Protein AF-A0A7Y9GEA0-F1 (afdb_monomer_lite)

Organism: NCBI:txid46158

Sequence (91 aa):
MTWSKYEIFSILSGFVLIGAALMPGMSVKDRMRIGAGGVLFAGYGFFVAAQTSGTWEFPWMIFVIPFIGLGYAGVKAYEWWTKETREESRR

Radius of gyration: 16.68 Å; chains: 1; bounding box: 40×22×49 Å

pLDDT: mean 86.22, std 7.41, range [55.53, 94.0]

Structure (mmCIF, N/CA/C/O backbone):
data_AF-A0A7Y9GEA0-F1
#
_entry.id   AF-A0A7Y9GEA0-F1
#
loop_
_atom_site.group_PDB
_atom_site.id
_atom_site.type_symbol
_atom_site.label_atom_id
_atom_site.label_alt_id
_atom_site.label_comp_id
_atom_site.label_asym_id
_atom_site.label_entity_id
_atom_site.label_seq_id
_atom_site.pdbx_PDB_ins_code
_atom_site.Cartn_x
_atom_site.Cartn_y
_atom_site.Cartn_z
_atom_site.occupancy
_atom_site.B_iso_or_equiv
_atom_site.auth_seq_id
_atom_site.auth_comp_id
_atom_site.auth_asym_id
_atom_site.auth_atom_id
_atom_site.pdbx_PDB_model_num
ATOM 1 N N . MET A 1 1 ? 13.481 6.499 -22.914 1.00 55.53 1 MET A N 1
ATOM 2 C CA . MET A 1 1 ? 12.947 5.802 -21.728 1.00 55.53 1 MET A CA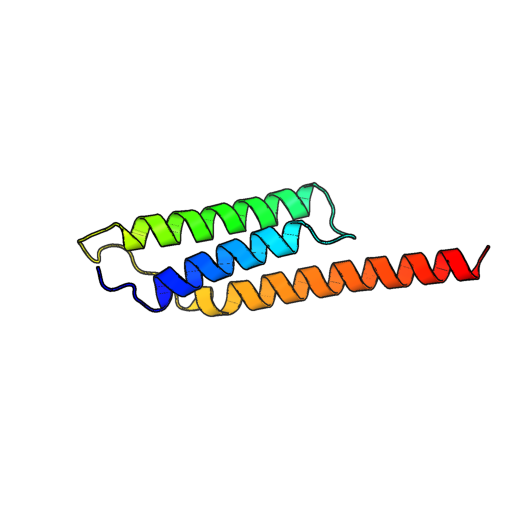 1
ATOM 3 C C . MET A 1 1 ? 11.435 5.922 -21.799 1.00 55.53 1 MET A C 1
ATOM 5 O O . MET A 1 1 ? 10.893 6.962 -21.451 1.00 55.53 1 MET A O 1
ATOM 9 N N . THR A 1 2 ? 10.768 4.938 -22.396 1.00 72.69 2 THR A N 1
ATOM 10 C CA . THR A 1 2 ? 9.314 4.983 -22.598 1.00 72.69 2 THR A CA 1
ATOM 11 C C . THR A 1 2 ? 8.692 4.192 -21.463 1.00 72.69 2 THR A C 1
ATOM 13 O O . THR A 1 2 ? 8.812 2.973 -21.439 1.00 72.69 2 THR A O 1
ATOM 16 N N . TRP A 1 3 ? 8.119 4.883 -20.481 1.00 75.69 3 TRP A N 1
ATOM 17 C CA . TRP A 1 3 ? 7.470 4.225 -19.350 1.00 75.69 3 TRP A CA 1
ATOM 18 C C . TRP A 1 3 ? 6.181 3.586 -19.856 1.00 75.69 3 TRP A C 1
ATOM 20 O O . TRP A 1 3 ? 5.362 4.266 -20.483 1.00 75.69 3 TRP A O 1
ATOM 30 N N . SER A 1 4 ? 6.002 2.288 -19.632 1.00 85.25 4 SER A N 1
ATOM 31 C CA . SER A 1 4 ? 4.745 1.638 -19.965 1.00 85.25 4 SER A CA 1
ATOM 32 C C . SER A 1 4 ? 3.693 1.990 -18.910 1.00 85.25 4 SER A C 1
ATOM 34 O O . SER A 1 4 ? 3.962 2.531 -17.831 1.00 85.25 4 SER A O 1
ATOM 36 N N . LYS A 1 5 ? 2.436 1.677 -19.229 1.00 85.12 5 LYS A N 1
ATOM 37 C CA . LYS A 1 5 ? 1.316 1.888 -18.307 1.00 85.12 5 LYS A CA 1
ATOM 38 C C . LYS A 1 5 ? 1.509 1.091 -17.013 1.00 85.12 5 LYS A C 1
ATOM 40 O O . LYS A 1 5 ? 1.030 1.518 -15.970 1.00 85.12 5 LYS A O 1
ATOM 45 N N . TYR A 1 6 ? 2.220 -0.030 -17.067 1.00 87.62 6 TYR A N 1
ATOM 46 C CA . TYR A 1 6 ? 2.417 -0.906 -15.924 1.00 87.62 6 TYR A CA 1
ATOM 47 C C . TYR A 1 6 ? 3.367 -0.320 -14.874 1.00 87.62 6 TYR A C 1
ATOM 49 O O . TYR A 1 6 ? 3.016 -0.328 -13.695 1.00 87.62 6 TYR A O 1
ATOM 57 N N . GLU A 1 7 ? 4.509 0.258 -15.269 1.00 87.94 7 GLU A N 1
ATOM 58 C CA . GLU A 1 7 ? 5.436 0.897 -14.319 1.00 87.94 7 GLU A CA 1
ATOM 59 C C . GLU A 1 7 ? 4.752 2.080 -13.632 1.00 87.94 7 GLU A C 1
ATOM 61 O O . GLU A 1 7 ? 4.813 2.223 -12.410 1.00 87.94 7 GLU A O 1
ATOM 66 N N . ILE A 1 8 ? 4.037 2.896 -14.416 1.00 88.12 8 ILE A N 1
ATOM 67 C CA . ILE A 1 8 ? 3.295 4.054 -13.907 1.00 88.12 8 ILE A CA 1
ATOM 68 C C . ILE A 1 8 ? 2.258 3.599 -12.876 1.00 88.12 8 ILE A C 1
ATOM 70 O O . ILE A 1 8 ? 2.198 4.149 -11.776 1.00 88.12 8 ILE A O 1
ATOM 74 N N . PHE A 1 9 ? 1.466 2.571 -13.189 1.00 89.75 9 PHE A N 1
ATOM 75 C CA . PHE A 1 9 ? 0.469 2.055 -12.254 1.00 89.75 9 PHE A CA 1
ATOM 76 C C . PHE A 1 9 ? 1.086 1.375 -11.033 1.00 89.75 9 PHE A C 1
ATOM 78 O O . PHE A 1 9 ? 0.516 1.488 -9.950 1.00 89.75 9 PHE A O 1
ATOM 85 N N . SER A 1 10 ? 2.251 0.736 -11.152 1.00 91.31 10 SER A N 1
ATOM 86 C CA . SER A 1 10 ? 2.992 0.220 -9.995 1.00 91.31 10 SER A CA 1
ATOM 87 C C . SER A 1 10 ? 3.351 1.335 -9.024 1.00 91.31 10 SER A C 1
ATOM 89 O O . SER A 1 10 ? 3.097 1.232 -7.824 1.00 91.31 10 SER A O 1
ATOM 91 N N . ILE A 1 11 ? 3.886 2.436 -9.551 1.00 91.50 11 ILE A N 1
ATOM 92 C CA . ILE A 1 11 ? 4.299 3.590 -8.753 1.00 91.50 11 ILE A CA 1
ATOM 93 C C . ILE A 1 11 ? 3.090 4.259 -8.100 1.00 91.50 11 ILE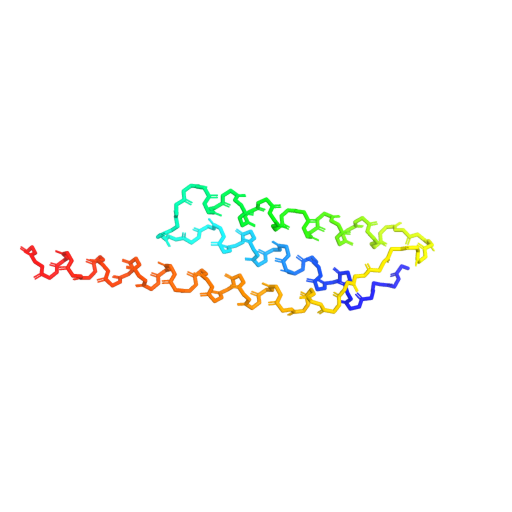 A C 1
ATOM 95 O O . ILE A 1 11 ? 3.104 4.514 -6.895 1.00 91.50 11 ILE A O 1
ATOM 99 N N . LEU A 1 12 ? 2.014 4.474 -8.860 1.00 92.06 12 LEU A N 1
ATOM 100 C CA . LEU A 1 12 ? 0.768 5.030 -8.330 1.00 92.06 12 LEU A CA 1
ATOM 101 C C . LEU A 1 12 ? 0.156 4.135 -7.248 1.00 92.06 12 LEU A C 1
ATOM 103 O O . LEU A 1 12 ? -0.251 4.637 -6.203 1.00 92.06 12 LEU A O 1
ATOM 107 N N . SER A 1 13 ? 0.143 2.818 -7.454 1.00 90.31 13 SER A N 1
ATOM 108 C CA . SER A 1 13 ? -0.316 1.854 -6.445 1.00 90.31 13 SER A CA 1
ATOM 109 C C . SER A 1 13 ? 0.529 1.930 -5.182 1.00 90.31 13 SER A C 1
ATOM 111 O O . SER A 1 13 ? -0.011 1.915 -4.076 1.00 90.31 13 SER A O 1
ATOM 113 N N . GLY A 1 14 ? 1.844 2.084 -5.344 1.00 91.12 14 GLY A N 1
ATOM 114 C CA . GLY A 1 14 ? 2.766 2.296 -4.242 1.00 91.12 14 GLY A CA 1
ATOM 115 C C . GLY A 1 14 ? 2.410 3.524 -3.407 1.00 91.12 14 GLY A C 1
ATOM 116 O O . GLY A 1 14 ? 2.242 3.422 -2.190 1.00 91.12 14 GLY A O 1
ATOM 117 N N . PHE A 1 15 ? 2.202 4.671 -4.059 1.00 93.88 15 PHE A N 1
ATOM 118 C CA . PHE A 1 15 ? 1.808 5.907 -3.379 1.00 93.88 15 PHE A CA 1
ATOM 119 C C . PHE A 1 15 ? 0.429 5.827 -2.728 1.00 93.88 15 PHE A C 1
ATOM 121 O O . PHE A 1 15 ? 0.259 6.303 -1.607 1.00 93.88 15 PHE A O 1
ATOM 128 N N . VAL A 1 16 ? -0.541 5.194 -3.386 1.00 93.44 16 VAL A N 1
ATOM 129 C CA . VAL A 1 16 ? -1.880 4.989 -2.827 1.00 93.44 16 VAL A CA 1
ATOM 130 C C . VAL A 1 16 ? -1.822 4.145 -1.558 1.00 93.44 16 VAL A C 1
ATOM 132 O O . VAL A 1 16 ? -2.444 4.507 -0.563 1.00 93.44 16 VAL A O 1
ATOM 135 N N . LEU A 1 17 ? -1.053 3.052 -1.553 1.00 93.50 17 LEU A N 1
ATOM 136 C CA . LEU A 1 17 ? -0.884 2.220 -0.362 1.00 93.50 17 LEU A CA 1
ATOM 137 C C . LEU A 1 17 ? -0.160 2.977 0.760 1.00 93.50 17 LEU A C 1
ATOM 139 O O . LEU A 1 17 ? -0.590 2.927 1.909 1.00 93.50 17 LEU A O 1
ATOM 143 N N . ILE A 1 18 ? 0.884 3.745 0.443 1.00 93.81 18 ILE A N 1
ATOM 144 C CA . ILE A 1 18 ? 1.552 4.599 1.437 1.00 93.81 18 ILE A CA 1
ATOM 145 C C . ILE A 1 18 ? 0.556 5.599 2.045 1.00 93.81 18 ILE A C 1
ATOM 147 O O . ILE A 1 18 ? 0.492 5.720 3.266 1.00 93.81 18 ILE A O 1
ATOM 151 N N . GLY A 1 19 ? -0.267 6.257 1.225 1.00 90.94 19 GLY A N 1
ATOM 152 C CA . GLY A 1 19 ? -1.318 7.163 1.699 1.00 90.94 19 GLY A CA 1
ATOM 153 C C . GLY A 1 19 ? -2.379 6.453 2.546 1.00 90.94 19 GLY A C 1
ATOM 154 O O . GLY A 1 19 ? -2.740 6.934 3.618 1.00 90.94 19 GLY A O 1
ATOM 155 N N . ALA A 1 20 ? -2.822 5.268 2.122 1.00 90.75 20 ALA A N 1
ATOM 156 C CA . ALA A 1 20 ? -3.760 4.426 2.861 1.00 90.75 20 ALA A CA 1
ATOM 157 C C . ALA A 1 20 ? -3.243 4.071 4.265 1.00 90.75 20 ALA A C 1
ATOM 159 O O . ALA A 1 20 ? -4.008 4.096 5.228 1.00 90.75 20 ALA A O 1
ATOM 160 N N . ALA A 1 21 ? -1.941 3.806 4.410 1.00 91.38 21 ALA A N 1
ATOM 161 C CA . ALA A 1 21 ? -1.316 3.503 5.697 1.00 91.38 21 ALA A CA 1
ATOM 162 C C . ALA A 1 21 ? -1.314 4.686 6.687 1.00 91.38 21 ALA A C 1
ATOM 164 O O . ALA A 1 21 ? -1.104 4.486 7.886 1.00 91.38 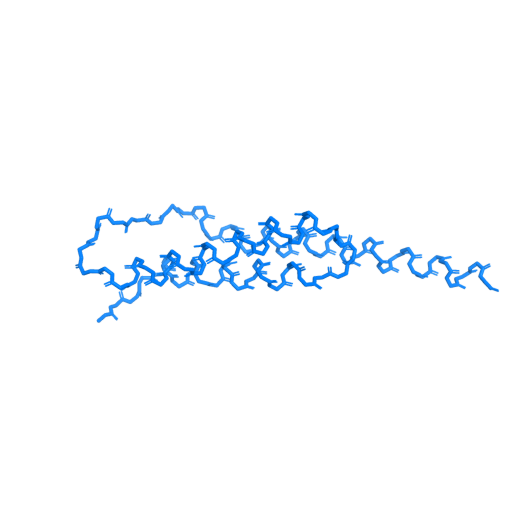21 ALA A O 1
ATOM 165 N N . LEU A 1 22 ? -1.553 5.916 6.222 1.00 89.44 22 LEU A N 1
ATOM 166 C CA . LEU A 1 22 ? -1.634 7.100 7.082 1.00 89.44 22 LEU A CA 1
ATOM 167 C C . LEU A 1 22 ? -3.037 7.317 7.669 1.00 89.44 22 LEU A C 1
ATOM 169 O O . LEU A 1 22 ? -3.200 8.149 8.562 1.00 89.44 22 LEU A O 1
ATOM 173 N N . MET A 1 23 ? -4.043 6.560 7.223 1.00 88.50 23 MET A N 1
ATOM 174 C CA . MET A 1 23 ? -5.433 6.783 7.618 1.00 88.50 23 MET A CA 1
ATOM 175 C C . MET A 1 23 ? -5.701 6.383 9.084 1.00 88.50 23 MET A C 1
ATOM 177 O O . MET A 1 23 ? -5.180 5.371 9.577 1.00 88.50 23 MET A O 1
ATOM 181 N N . PRO A 1 24 ? -6.505 7.173 9.825 1.00 82.69 24 PRO A N 1
ATOM 182 C CA . PRO A 1 24 ? -6.936 6.839 11.177 1.00 82.69 24 PRO A CA 1
ATOM 183 C C . PRO A 1 24 ? -7.771 5.551 11.201 1.00 82.69 24 PRO A C 1
ATOM 185 O O . PRO A 1 24 ? -8.306 5.103 10.190 1.00 82.69 24 PRO A O 1
ATOM 188 N N . GLY A 1 25 ? -7.828 4.909 12.369 1.00 82.69 25 GLY A N 1
ATOM 189 C CA . GLY A 1 25 ? -8.537 3.636 12.554 1.00 82.69 25 GLY A CA 1
ATOM 190 C C . GLY A 1 25 ? -7.735 2.373 12.214 1.00 82.69 25 GLY A C 1
ATOM 191 O O . GLY A 1 25 ? -8.168 1.274 12.558 1.00 82.69 25 GLY A O 1
ATOM 192 N N . MET A 1 26 ? -6.555 2.492 11.593 1.00 87.56 26 MET A N 1
ATOM 193 C CA . MET A 1 26 ? -5.678 1.346 11.314 1.00 87.56 26 MET A CA 1
ATOM 194 C C . MET A 1 26 ? -4.725 1.005 12.463 1.00 87.56 26 MET A C 1
ATOM 196 O O . MET A 1 26 ? -4.087 1.893 13.035 1.00 87.56 26 MET A O 1
ATOM 200 N N . SER A 1 27 ? -4.547 -0.296 12.721 1.00 89.75 27 SER A N 1
ATOM 201 C CA . SER A 1 27 ? -3.543 -0.805 13.662 1.00 89.75 27 SER A CA 1
ATOM 202 C C . SER A 1 27 ? -2.115 -0.591 13.139 1.00 89.75 27 SER A C 1
ATOM 204 O O . SER A 1 27 ? -1.887 -0.576 11.930 1.00 89.75 27 SER A O 1
ATOM 206 N N . VAL A 1 28 ? -1.122 -0.489 14.032 1.00 91.75 28 VAL A N 1
ATOM 207 C CA . VAL A 1 28 ? 0.297 -0.321 13.644 1.00 91.75 28 VAL A CA 1
ATOM 208 C C . VAL A 1 28 ? 0.761 -1.437 12.702 1.00 91.75 28 VAL A C 1
ATOM 210 O O . VAL A 1 28 ? 1.466 -1.174 11.731 1.00 91.75 28 VAL A O 1
ATOM 213 N N . LYS A 1 29 ? 0.319 -2.681 12.937 1.00 91.44 29 LYS A N 1
ATOM 214 C CA . LYS A 1 29 ? 0.658 -3.826 12.078 1.00 91.44 29 LYS A CA 1
ATOM 215 C C . LYS A 1 29 ? 0.111 -3.658 10.660 1.00 91.44 29 LYS A C 1
ATOM 217 O O . LYS A 1 29 ? 0.830 -3.951 9.707 1.00 91.44 29 LYS A O 1
ATOM 222 N N . ASP A 1 30 ? -1.118 -3.167 10.516 1.00 89.19 30 ASP A N 1
ATOM 223 C CA . ASP A 1 30 ? -1.728 -2.946 9.200 1.00 89.19 30 ASP A CA 1
ATOM 224 C C . ASP A 1 30 ? -1.045 -1.797 8.466 1.00 89.19 30 ASP A C 1
ATOM 226 O O . ASP A 1 30 ? -0.702 -1.942 7.296 1.00 89.19 30 ASP A O 1
ATOM 230 N N . ARG A 1 31 ? -0.744 -0.701 9.174 1.00 91.94 31 ARG A N 1
ATOM 231 C CA . ARG A 1 31 ? 0.014 0.427 8.618 1.00 91.94 31 ARG A CA 1
ATOM 232 C C . ARG A 1 31 ? 1.379 -0.011 8.103 1.00 91.94 31 ARG A C 1
ATOM 234 O O . ARG A 1 31 ? 1.754 0.361 6.998 1.00 91.94 31 ARG A O 1
ATOM 241 N N . MET A 1 32 ? 2.102 -0.840 8.861 1.00 92.88 32 MET A N 1
ATOM 242 C CA . MET A 1 32 ? 3.396 -1.361 8.416 1.00 92.88 32 MET A CA 1
ATOM 243 C C . MET A 1 32 ? 3.264 -2.274 7.197 1.00 92.88 32 MET A C 1
ATOM 245 O O . MET A 1 32 ? 4.052 -2.144 6.272 1.00 92.88 32 MET A O 1
ATOM 249 N N . ARG A 1 33 ? 2.276 -3.178 7.160 1.00 91.25 33 ARG A N 1
ATOM 250 C CA . ARG A 1 33 ? 2.070 -4.085 6.014 1.00 91.25 33 ARG A CA 1
ATOM 251 C C . ARG A 1 33 ? 1.691 -3.325 4.746 1.00 91.25 33 ARG A C 1
ATOM 253 O O . ARG A 1 33 ? 2.280 -3.561 3.697 1.00 91.25 33 ARG A O 1
ATOM 260 N N . ILE A 1 34 ? 0.734 -2.407 4.856 1.00 92.12 34 ILE A N 1
ATOM 261 C CA . ILE A 1 34 ? 0.241 -1.602 3.736 1.00 92.12 34 ILE A CA 1
ATOM 262 C C . ILE A 1 34 ? 1.328 -0.629 3.274 1.00 92.12 34 ILE A C 1
ATOM 264 O O . ILE A 1 34 ? 1.618 -0.558 2.083 1.00 92.12 34 ILE A O 1
ATOM 268 N N . GLY A 1 35 ? 1.985 0.060 4.208 1.00 92.31 35 GLY A N 1
ATOM 269 C CA . GLY A 1 35 ? 3.076 0.984 3.909 1.00 92.31 35 GLY A CA 1
ATOM 270 C C . GLY A 1 35 ? 4.277 0.285 3.273 1.00 92.31 35 GLY A C 1
ATOM 271 O O . GLY A 1 35 ? 4.761 0.736 2.240 1.00 92.31 35 GLY A O 1
ATOM 272 N N . ALA A 1 36 ? 4.718 -0.853 3.823 1.00 93.12 36 ALA A N 1
ATOM 273 C CA . ALA A 1 36 ? 5.804 -1.643 3.241 1.00 93.12 36 ALA A CA 1
ATOM 274 C C . ALA A 1 36 ? 5.436 -2.176 1.851 1.00 93.12 36 ALA A C 1
ATOM 276 O O . ALA A 1 36 ? 6.244 -2.081 0.931 1.00 93.12 36 ALA A O 1
ATOM 277 N N . GLY A 1 37 ? 4.204 -2.664 1.668 1.00 91.19 37 GLY A N 1
ATOM 278 C CA . GLY A 1 37 ? 3.692 -3.040 0.351 1.00 91.19 37 GLY A CA 1
ATOM 279 C C . GLY A 1 37 ? 3.741 -1.873 -0.637 1.00 91.19 37 GLY A C 1
ATOM 280 O O . GLY A 1 37 ? 4.201 -2.039 -1.762 1.00 91.19 37 GLY A O 1
ATOM 281 N N . GLY A 1 38 ? 3.353 -0.674 -0.200 1.00 91.19 38 GLY A N 1
ATOM 282 C CA . GLY A 1 38 ? 3.416 0.530 -1.020 1.00 91.19 38 GLY A CA 1
ATOM 283 C C . GLY A 1 38 ? 4.838 0.919 -1.432 1.00 91.19 38 GLY A C 1
ATOM 284 O O . GLY A 1 38 ? 5.088 1.191 -2.606 1.00 91.19 38 GLY A O 1
ATOM 285 N N . VAL A 1 39 ? 5.795 0.864 -0.501 1.00 94.00 39 VAL A N 1
ATOM 286 C CA . VAL A 1 39 ? 7.219 1.104 -0.794 1.00 94.00 39 VAL A CA 1
ATOM 287 C C . VAL A 1 39 ? 7.759 0.077 -1.789 1.00 94.00 39 VAL A C 1
ATOM 289 O O . VAL A 1 39 ? 8.461 0.455 -2.725 1.00 94.00 39 VAL A O 1
ATOM 292 N N . LEU A 1 40 ? 7.403 -1.201 -1.635 1.00 93.12 40 LEU A N 1
ATOM 293 C CA . LEU A 1 40 ? 7.816 -2.258 -2.559 1.00 93.12 40 LEU A CA 1
ATOM 294 C C . LEU A 1 40 ? 7.239 -2.047 -3.965 1.00 93.12 40 LEU A C 1
ATOM 296 O O . LEU A 1 40 ? 7.981 -2.169 -4.934 1.00 93.12 40 LEU A O 1
ATOM 300 N N . PHE A 1 41 ? 5.963 -1.673 -4.098 1.00 91.06 41 PHE A N 1
ATOM 301 C CA . PHE A 1 41 ? 5.355 -1.390 -5.405 1.00 91.06 41 PHE A CA 1
ATOM 302 C C . PHE A 1 41 ? 5.944 -0.154 -6.085 1.00 91.06 41 PHE A C 1
ATOM 304 O O . PHE A 1 41 ? 6.240 -0.194 -7.282 1.00 91.06 41 PHE A O 1
ATOM 311 N N . ALA A 1 42 ? 6.160 0.930 -5.336 1.00 92.25 42 ALA A N 1
ATOM 312 C CA . ALA A 1 42 ? 6.815 2.116 -5.875 1.00 92.25 42 ALA A CA 1
ATOM 313 C C . ALA A 1 42 ? 8.253 1.801 -6.301 1.00 92.25 42 ALA A C 1
ATOM 315 O O . ALA A 1 42 ? 8.628 2.056 -7.444 1.00 92.25 42 ALA A O 1
ATOM 316 N N . GLY A 1 43 ? 9.032 1.180 -5.411 1.00 90.56 43 GLY A N 1
ATOM 317 C CA . GLY A 1 43 ? 10.422 0.808 -5.664 1.00 90.56 43 GLY A CA 1
ATOM 318 C C . GLY A 1 43 ? 10.577 -0.156 -6.838 1.00 90.56 43 GLY A C 1
ATOM 319 O O . GLY A 1 43 ? 11.427 0.068 -7.693 1.00 90.56 43 GLY A O 1
ATOM 320 N N . TYR A 1 44 ? 9.727 -1.183 -6.932 1.00 87.25 44 TYR A N 1
ATOM 321 C CA . TYR A 1 44 ? 9.741 -2.127 -8.050 1.00 87.25 44 TYR A CA 1
ATOM 322 C C . TYR A 1 44 ? 9.334 -1.455 -9.370 1.00 87.25 44 TYR A C 1
ATOM 324 O O . TYR A 1 44 ? 9.967 -1.689 -10.393 1.00 87.25 44 TYR A O 1
ATOM 332 N N . GLY A 1 45 ? 8.362 -0.536 -9.338 1.00 86.88 45 GLY A N 1
ATOM 333 C CA . GLY A 1 45 ? 8.005 0.319 -10.474 1.00 86.88 45 GLY A CA 1
ATOM 334 C C . GLY A 1 45 ? 9.193 1.107 -11.028 1.00 86.88 45 GLY A C 1
ATOM 335 O O . GLY A 1 45 ? 9.489 1.033 -12.219 1.00 86.88 45 GLY A O 1
ATOM 336 N N . PHE A 1 46 ? 9.920 1.805 -10.150 1.00 89.81 46 PHE A N 1
ATOM 337 C CA . PHE A 1 46 ? 11.141 2.524 -10.525 1.00 89.81 46 PHE A CA 1
ATOM 338 C C . PHE A 1 46 ? 12.257 1.586 -10.994 1.00 89.81 46 PHE A C 1
ATOM 340 O O . PHE A 1 46 ? 12.961 1.908 -11.950 1.00 89.81 46 PHE A O 1
ATOM 347 N N . PHE A 1 47 ? 12.416 0.430 -10.346 1.00 87.88 47 PHE A N 1
ATOM 348 C CA . PHE A 1 47 ? 13.420 -0.563 -10.715 1.00 87.88 47 PHE A CA 1
ATOM 349 C C . PHE A 1 47 ? 13.196 -1.090 -12.133 1.00 87.88 47 PHE A C 1
ATOM 351 O O . PHE A 1 47 ? 14.125 -1.056 -12.933 1.00 87.88 47 PHE A O 1
ATOM 358 N N . VAL A 1 48 ? 11.976 -1.526 -12.464 1.00 86.56 48 VAL A N 1
ATOM 359 C CA . VAL A 1 48 ? 11.651 -2.031 -13.806 1.00 86.56 48 VAL A CA 1
ATOM 360 C C . VAL A 1 48 ? 11.741 -0.914 -14.843 1.00 86.56 48 VAL A C 1
ATOM 362 O O . VAL A 1 48 ? 12.312 -1.131 -15.906 1.00 86.56 48 VAL A O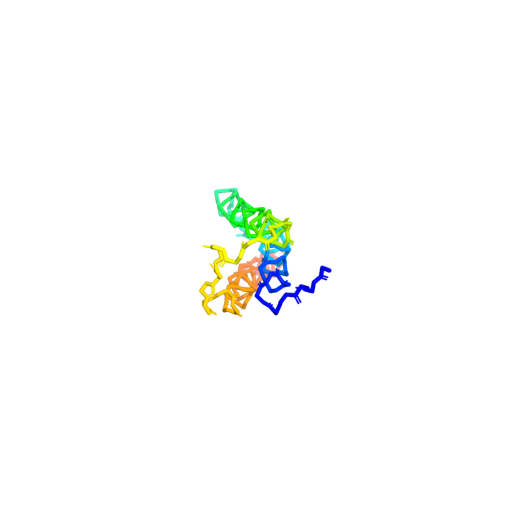 1
ATOM 365 N N . ALA A 1 49 ? 11.294 0.305 -14.517 1.00 85.00 49 ALA A N 1
ATOM 366 C CA . ALA A 1 49 ? 11.433 1.454 -15.413 1.00 85.00 49 ALA A CA 1
ATOM 367 C C . ALA A 1 49 ? 12.900 1.765 -15.766 1.00 85.00 49 ALA A C 1
ATOM 369 O O . ALA A 1 49 ? 13.174 2.247 -16.865 1.00 85.00 49 ALA A O 1
ATOM 370 N N . ALA A 1 50 ? 13.836 1.499 -14.848 1.00 84.69 50 ALA A N 1
ATOM 371 C CA . ALA A 1 50 ? 15.271 1.686 -15.052 1.00 84.69 50 ALA A CA 1
ATOM 372 C C . ALA A 1 50 ? 15.938 0.565 -15.872 1.00 84.69 50 ALA A C 1
ATOM 374 O O . ALA A 1 50 ? 17.075 0.742 -16.313 1.00 84.69 50 ALA A O 1
ATOM 375 N N . GLN A 1 51 ? 15.260 -0.566 -16.096 1.00 82.56 51 GLN A N 1
ATOM 376 C CA . GLN A 1 51 ? 15.792 -1.659 -16.907 1.00 82.56 51 GLN A CA 1
ATOM 377 C C . GLN A 1 51 ? 15.663 -1.353 -18.401 1.00 82.56 51 GLN A C 1
ATOM 379 O O . GLN A 1 51 ? 14.652 -0.845 -18.882 1.00 82.56 51 GLN A O 1
ATOM 384 N N . THR A 1 52 ? 16.709 -1.685 -19.155 1.00 71.25 52 THR A N 1
ATOM 385 C CA . THR A 1 52 ? 16.758 -1.515 -20.616 1.00 71.25 52 THR A CA 1
ATOM 386 C C . THR A 1 52 ? 16.389 -2.789 -21.376 1.00 71.25 52 THR A C 1
ATOM 388 O O . THR A 1 52 ? 16.072 -2.713 -22.562 1.00 71.25 52 THR A O 1
ATOM 391 N N . SER A 1 53 ? 16.386 -3.947 -20.707 1.00 63.62 53 SER A N 1
ATOM 392 C CA . SER A 1 53 ? 15.898 -5.220 -21.237 1.00 63.62 53 SER A CA 1
ATOM 393 C C . SER A 1 53 ? 14.585 -5.617 -20.554 1.00 63.62 53 SER A C 1
ATOM 395 O O . SER A 1 53 ? 14.470 -5.598 -19.329 1.00 63.62 53 SER A O 1
ATOM 397 N N . GLY A 1 54 ? 13.575 -5.966 -21.359 1.00 63.97 54 GLY A N 1
ATOM 398 C CA . GLY A 1 54 ? 12.199 -6.264 -20.930 1.00 63.97 54 GLY A CA 1
ATOM 399 C C . GLY A 1 54 ? 12.018 -7.602 -20.209 1.00 63.97 54 GLY A C 1
ATOM 400 O O . GLY A 1 54 ? 11.008 -8.265 -20.389 1.00 63.97 54 GLY A O 1
ATOM 401 N N . THR A 1 55 ? 13.001 -8.038 -19.425 1.00 68.69 55 THR A N 1
ATOM 402 C CA . THR A 1 55 ? 12.954 -9.318 -18.703 1.00 68.69 55 THR A CA 1
ATOM 403 C C . THR A 1 55 ? 11.970 -9.300 -17.529 1.00 68.69 55 THR A C 1
ATOM 405 O O . THR A 1 55 ? 11.635 -10.353 -16.993 1.00 68.69 55 THR A O 1
ATOM 408 N N . TRP A 1 56 ? 11.531 -8.112 -17.109 1.00 73.50 56 TRP A N 1
ATOM 409 C CA . TRP A 1 56 ? 10.642 -7.908 -15.974 1.00 73.50 56 TRP A CA 1
ATOM 410 C C . TRP A 1 56 ? 9.314 -7.343 -16.457 1.00 73.50 56 TRP A C 1
ATOM 412 O O . TRP A 1 56 ? 9.272 -6.264 -17.042 1.00 73.50 56 TRP A O 1
ATOM 422 N N . GLU A 1 57 ? 8.235 -8.062 -16.173 1.00 75.94 57 GLU A N 1
ATOM 423 C CA . GLU A 1 57 ? 6.878 -7.643 -16.501 1.00 75.94 57 GLU A CA 1
ATOM 424 C C . GLU A 1 57 ? 6.030 -7.536 -15.235 1.00 75.94 57 GLU A C 1
ATOM 426 O O . GLU A 1 57 ? 6.270 -8.206 -14.224 1.00 75.94 57 GLU A O 1
ATOM 431 N N . PHE A 1 58 ? 5.013 -6.683 -15.294 1.00 78.94 58 PHE A N 1
ATOM 432 C CA . PHE A 1 58 ? 4.032 -6.564 -14.227 1.00 78.94 58 PHE A CA 1
ATOM 433 C C . PHE A 1 58 ? 2.790 -7.392 -14.551 1.00 78.94 58 PHE A C 1
ATOM 435 O O . PHE A 1 58 ? 2.286 -7.340 -15.674 1.00 78.94 58 PHE A O 1
ATOM 442 N N . PRO A 1 59 ? 2.211 -8.084 -13.559 1.00 83.75 59 PRO A N 1
ATOM 443 C CA . PRO A 1 59 ? 0.910 -8.700 -13.737 1.00 83.75 59 PRO A CA 1
ATOM 444 C C . PRO A 1 59 ? -0.185 -7.631 -13.850 1.00 83.75 59 PRO A C 1
ATOM 446 O O . PRO A 1 59 ? -0.146 -6.600 -13.175 1.00 83.75 59 PRO A O 1
ATOM 449 N N . TRP A 1 60 ? -1.238 -7.925 -14.617 1.00 82.81 60 TRP A N 1
ATOM 450 C CA . TRP A 1 60 ? -2.417 -7.056 -14.759 1.00 82.81 60 TRP A CA 1
ATOM 451 C C . TRP A 1 60 ? -3.093 -6.715 -13.416 1.00 82.81 60 TRP A C 1
ATOM 453 O O . TRP A 1 60 ? -3.756 -5.689 -13.288 1.00 82.81 60 TRP A O 1
ATOM 463 N N . MET A 1 61 ? -2.891 -7.539 -12.385 1.00 81.12 61 MET A N 1
ATOM 464 C CA . MET A 1 61 ? -3.404 -7.307 -11.031 1.00 81.12 61 MET A CA 1
ATOM 465 C C . MET A 1 61 ? -2.963 -5.960 -10.444 1.00 81.12 61 MET A C 1
ATOM 467 O O . MET A 1 61 ? -3.656 -5.426 -9.582 1.00 81.12 61 MET A O 1
ATOM 471 N N . ILE A 1 62 ? -1.866 -5.370 -10.935 1.00 83.88 62 ILE A N 1
ATOM 472 C CA . ILE A 1 62 ? -1.370 -4.076 -10.461 1.00 83.88 62 ILE A CA 1
ATOM 473 C C . ILE A 1 62 ? -2.368 -2.932 -10.646 1.00 83.88 62 ILE A C 1
ATOM 475 O O . ILE A 1 62 ? -2.383 -1.997 -9.852 1.00 83.88 62 ILE A O 1
ATOM 479 N N . PHE A 1 63 ? -3.264 -3.036 -11.630 1.00 83.81 63 PHE A N 1
ATOM 480 C CA . PHE A 1 63 ? -4.332 -2.060 -11.832 1.00 83.81 63 PHE A CA 1
ATOM 481 C C . PHE A 1 63 ? -5.398 -2.113 -10.728 1.00 83.81 63 PHE A C 1
ATOM 483 O O . PHE A 1 63 ? -6.103 -1.133 -10.531 1.00 83.81 63 PHE A O 1
ATOM 490 N N . VAL A 1 64 ? -5.521 -3.226 -9.995 1.00 87.94 64 VAL A N 1
ATOM 491 C CA . VAL A 1 64 ? -6.568 -3.448 -8.978 1.00 87.94 64 VAL A CA 1
ATOM 492 C C . VAL A 1 64 ? -6.103 -3.048 -7.572 1.00 87.94 64 VAL A C 1
ATOM 494 O O . VAL A 1 64 ? -6.894 -2.582 -6.751 1.00 87.94 64 VAL A O 1
ATOM 497 N N . ILE A 1 65 ? -4.802 -3.163 -7.303 1.00 87.06 65 ILE A N 1
ATOM 498 C CA . ILE A 1 65 ? -4.168 -2.846 -6.014 1.00 87.06 65 ILE A CA 1
ATOM 499 C C . ILE A 1 65 ? -4.517 -1.455 -5.452 1.00 87.06 65 ILE A C 1
ATOM 501 O O . ILE A 1 65 ? -4.836 -1.390 -4.260 1.00 87.06 65 ILE A O 1
ATOM 505 N N . PRO A 1 66 ? -4.518 -0.352 -6.231 1.00 82.69 66 PRO A N 1
ATOM 506 C CA . PRO A 1 66 ? -4.814 0.961 -5.667 1.00 82.69 66 PRO A CA 1
ATOM 507 C C . PRO A 1 66 ? -6.269 1.047 -5.194 1.00 82.69 66 PRO A C 1
ATOM 509 O O . PRO A 1 66 ? -6.543 1.624 -4.146 1.00 82.69 66 PRO A O 1
ATOM 512 N N . PHE A 1 67 ? -7.200 0.406 -5.904 1.00 89.25 67 PHE A N 1
ATOM 513 C CA . PHE A 1 67 ? -8.610 0.374 -5.514 1.00 89.25 67 PHE A CA 1
ATOM 514 C C . PHE A 1 67 ? -8.832 -0.434 -4.235 1.00 89.25 67 PHE A C 1
ATOM 516 O O . PHE A 1 67 ? -9.584 -0.001 -3.364 1.00 89.25 67 PHE A O 1
ATOM 523 N N . ILE A 1 68 ? -8.141 -1.567 -4.079 1.00 89.44 68 ILE A N 1
ATOM 524 C CA . ILE A 1 68 ? -8.192 -2.362 -2.843 1.00 89.44 68 ILE A CA 1
ATOM 525 C C . ILE A 1 68 ? -7.624 -1.556 -1.668 1.00 89.44 68 ILE A C 1
ATOM 527 O O . ILE A 1 68 ? -8.239 -1.508 -0.602 1.00 89.44 68 ILE A O 1
ATOM 531 N N . GLY A 1 69 ? -6.481 -0.891 -1.867 1.00 85.50 69 GLY A N 1
ATOM 532 C CA . GLY A 1 69 ? -5.852 -0.046 -0.852 1.00 85.50 69 GLY A CA 1
ATOM 533 C C . GLY A 1 69 ? -6.759 1.094 -0.387 1.00 85.50 69 GLY A C 1
ATOM 534 O O . GLY A 1 69 ? -6.966 1.264 0.816 1.00 85.50 69 GLY A O 1
ATOM 535 N N . LEU A 1 70 ? -7.352 1.830 -1.334 1.00 88.69 70 LEU A N 1
ATOM 536 C CA . LEU A 1 70 ? -8.307 2.902 -1.040 1.00 88.69 70 LEU A CA 1
ATOM 537 C C . LEU A 1 70 ? -9.574 2.381 -0.366 1.00 88.69 70 LEU A C 1
ATOM 539 O O . LEU A 1 70 ? -10.026 2.978 0.606 1.00 88.69 70 LEU A O 1
ATOM 543 N N . GLY A 1 71 ? -10.133 1.267 -0.843 1.00 90.25 71 GLY A N 1
ATOM 544 C CA . GLY A 1 71 ? -11.331 0.667 -0.260 1.00 90.25 71 GLY A CA 1
ATOM 545 C C . GLY A 1 71 ? -11.114 0.262 1.198 1.00 90.25 71 GLY A C 1
ATOM 546 O O . GLY A 1 71 ? -11.899 0.634 2.068 1.00 90.25 71 GLY A O 1
ATOM 547 N N . TYR A 1 72 ? -10.010 -0.431 1.489 1.00 88.25 72 TYR A N 1
ATOM 548 C CA . TYR A 1 72 ? -9.664 -0.819 2.857 1.00 88.25 72 TYR A CA 1
ATOM 549 C C . TYR A 1 72 ? -9.449 0.400 3.765 1.00 88.25 72 TYR A C 1
ATOM 551 O O . TYR A 1 72 ? -9.975 0.446 4.880 1.00 88.25 72 TYR A O 1
ATOM 559 N N . ALA A 1 73 ? -8.719 1.411 3.285 1.00 89.12 73 ALA A N 1
ATOM 560 C CA . ALA A 1 73 ? -8.511 2.648 4.029 1.00 89.12 73 ALA A CA 1
ATOM 561 C C . ALA A 1 73 ? -9.807 3.417 4.288 1.00 89.12 73 ALA A C 1
ATOM 563 O O . ALA A 1 73 ? -10.025 3.864 5.412 1.00 89.12 73 ALA A O 1
ATOM 564 N N . GLY A 1 74 ? -10.686 3.511 3.291 1.00 90.88 74 GLY A N 1
ATOM 565 C CA . GLY A 1 74 ? -11.989 4.154 3.415 1.00 90.88 74 GLY A CA 1
ATOM 566 C C . GLY A 1 74 ? -12.873 3.477 4.459 1.00 90.88 74 GLY A C 1
ATOM 567 O O . GLY A 1 74 ? -13.453 4.161 5.298 1.00 90.88 74 GLY A O 1
ATOM 568 N N . VAL A 1 75 ? -12.912 2.139 4.483 1.00 90.88 75 VAL A N 1
ATOM 569 C CA . VAL A 1 75 ? -13.648 1.383 5.512 1.00 90.88 75 VAL A CA 1
ATOM 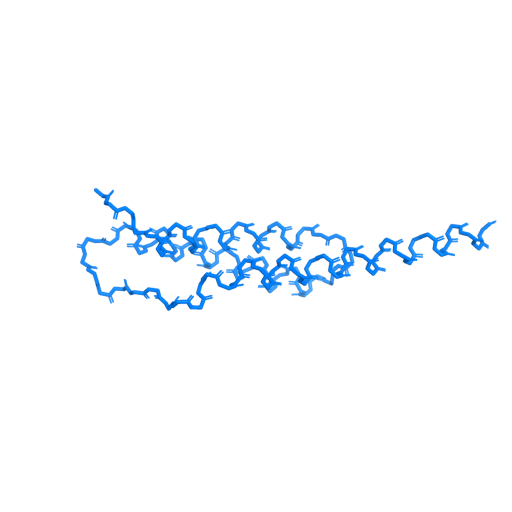570 C C . VAL A 1 75 ? -13.089 1.671 6.905 1.00 90.88 75 VAL A C 1
ATOM 572 O O . VAL A 1 75 ? -13.856 1.956 7.822 1.00 90.88 75 VAL A O 1
ATOM 575 N N . LYS A 1 76 ? -11.761 1.662 7.079 1.00 89.56 76 LYS A N 1
ATOM 576 C CA . LYS A 1 76 ? -11.135 1.933 8.385 1.00 89.56 76 LYS A CA 1
ATOM 577 C C . LYS A 1 76 ? -11.342 3.370 8.856 1.00 89.56 76 LYS A C 1
ATOM 579 O O . LYS A 1 76 ? -11.628 3.584 10.033 1.00 89.56 76 LYS A O 1
ATOM 584 N N . ALA A 1 77 ? -11.261 4.331 7.941 1.00 89.25 77 ALA A N 1
ATOM 585 C CA . ALA A 1 77 ? -11.552 5.729 8.226 1.00 89.25 77 ALA A CA 1
ATOM 586 C C . ALA A 1 77 ? -13.024 5.928 8.624 1.00 89.25 77 ALA A C 1
ATOM 588 O O . ALA A 1 77 ? -13.310 6.630 9.592 1.00 89.25 77 ALA A O 1
ATOM 589 N N . TYR A 1 78 ? -13.955 5.262 7.935 1.00 91.25 78 TYR A N 1
ATOM 590 C CA . TYR A 1 78 ? -15.383 5.309 8.253 1.00 91.25 78 TYR A CA 1
ATOM 591 C C . TYR A 1 78 ? -15.707 4.669 9.615 1.00 91.25 78 TYR A C 1
ATOM 593 O O . TYR A 1 78 ? -16.439 5.243 10.423 1.00 91.25 78 TYR A O 1
ATOM 601 N N . GLU A 1 79 ? -15.127 3.502 9.916 1.00 91.06 79 GLU A N 1
ATOM 602 C CA . GLU A 1 79 ? -15.244 2.851 11.231 1.00 91.06 79 GLU A CA 1
ATOM 603 C C . GLU A 1 79 ? -14.703 3.732 12.365 1.00 91.06 79 GLU A C 1
ATOM 605 O O . GLU A 1 79 ? -15.245 3.719 13.469 1.00 91.06 79 GLU A O 1
ATOM 610 N N . TRP A 1 80 ? -13.628 4.480 12.113 1.00 90.31 80 TRP A N 1
ATOM 611 C CA . TRP A 1 80 ? -13.073 5.426 13.077 1.00 90.31 80 TRP A CA 1
ATOM 612 C C . TRP A 1 80 ? -14.015 6.614 13.304 1.00 90.31 80 TRP A C 1
ATOM 614 O O . TRP A 1 80 ? -14.395 6.867 14.447 1.00 90.31 80 TRP A O 1
ATOM 624 N N . TRP A 1 81 ? -14.474 7.257 12.227 1.00 89.06 81 TRP A N 1
ATOM 625 C CA . TRP A 1 81 ? -15.365 8.418 12.304 1.00 89.06 81 TRP A CA 1
ATOM 626 C C . TRP A 1 81 ? -16.681 8.096 13.027 1.00 89.06 81 TRP A C 1
ATOM 628 O O . TRP A 1 81 ? -17.096 8.801 13.942 1.00 89.06 81 TRP A O 1
ATOM 638 N N . THR A 1 82 ? -17.306 6.965 12.690 1.00 90.69 82 THR A N 1
ATOM 639 C CA . THR A 1 82 ? -18.571 6.539 13.315 1.00 90.69 82 THR A CA 1
ATOM 640 C C . THR A 1 82 ? -18.444 6.209 14.804 1.00 90.69 82 THR A C 1
ATOM 642 O O . THR A 1 82 ? -19.413 6.377 15.550 1.00 90.69 82 THR A O 1
ATOM 645 N N . LYS A 1 83 ? -17.279 5.735 15.262 1.00 87.44 83 LYS A N 1
ATOM 646 C CA . LYS A 1 83 ? -17.017 5.523 16.694 1.00 87.44 83 LYS A CA 1
ATOM 647 C C . LYS A 1 83 ? -16.885 6.850 17.431 1.00 87.44 83 LYS A C 1
ATOM 649 O O . LYS A 1 83 ? -17.522 7.011 18.467 1.00 87.44 83 LYS A O 1
ATOM 654 N N . GLU A 1 84 ? -16.138 7.794 16.868 1.00 85.75 84 GLU A N 1
ATOM 655 C CA . GLU A 1 84 ? -15.917 9.116 17.458 1.00 85.75 84 GLU A CA 1
ATOM 656 C C . GLU A 1 84 ? -17.240 9.882 17.642 1.00 85.75 84 GLU A C 1
ATOM 658 O O . GLU A 1 84 ? -17.548 10.327 18.746 1.00 85.75 84 GLU A O 1
ATOM 663 N N . THR A 1 85 ? -18.112 9.896 16.624 1.00 85.56 85 THR A N 1
ATOM 664 C CA . THR A 1 85 ? -19.442 10.534 16.715 1.00 85.56 85 THR A CA 1
ATOM 665 C C . THR A 1 85 ? -20.341 9.904 17.790 1.00 85.56 85 THR A C 1
ATOM 667 O O . THR A 1 85 ? -21.123 10.592 18.453 1.00 85.56 85 THR A O 1
ATOM 670 N N . ARG A 1 86 ? -20.255 8.580 17.989 1.00 83.88 86 ARG A N 1
ATOM 671 C CA . ARG A 1 86 ? -21.029 7.885 19.034 1.00 83.88 86 ARG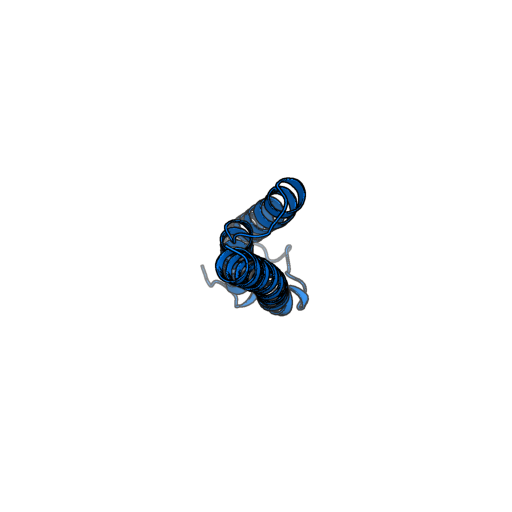 A CA 1
ATOM 672 C C . ARG A 1 86 ? -20.538 8.212 20.438 1.00 83.88 86 ARG A C 1
ATOM 674 O O . ARG A 1 86 ? -21.353 8.230 21.357 1.00 83.88 86 ARG A O 1
ATOM 681 N N . GLU A 1 87 ? -19.237 8.401 20.617 1.00 83.31 87 GLU A N 1
ATOM 682 C CA . GLU A 1 87 ? -18.661 8.781 21.908 1.00 83.31 87 GLU A CA 1
ATOM 683 C C . GLU A 1 87 ? -19.011 10.223 22.270 1.00 83.31 87 GLU A C 1
ATOM 685 O O . GLU A 1 87 ? -19.367 10.481 23.417 1.00 83.31 87 GLU A O 1
ATOM 690 N N . GLU A 1 88 ? -18.996 11.130 21.293 1.00 82.25 88 GLU A N 1
ATOM 691 C CA . GLU A 1 88 ? -19.410 12.524 21.473 1.00 82.25 88 GLU A CA 1
ATOM 692 C C . GLU A 1 88 ? -20.889 12.636 21.867 1.00 82.25 88 GLU A C 1
ATOM 694 O O . GLU A 1 88 ? -21.220 13.345 22.807 1.00 82.25 88 GLU A O 1
ATOM 699 N N . SER A 1 89 ? -21.770 11.841 21.249 1.00 79.44 89 SER A N 1
ATOM 700 C CA . SER A 1 89 ? -23.209 11.821 21.577 1.00 79.44 89 SER A CA 1
ATOM 701 C C . SER A 1 89 ? -23.539 11.254 22.970 1.00 79.44 89 SER A C 1
ATOM 703 O O . SER A 1 89 ? -24.683 11.345 23.412 1.00 79.44 89 SER A O 1
ATOM 705 N N . ARG A 1 90 ? -22.587 10.577 23.629 1.00 77.94 90 ARG A N 1
ATOM 706 C CA . ARG A 1 90 ? -22.765 9.965 24.961 1.00 77.94 90 ARG A CA 1
ATOM 707 C C . ARG A 1 90 ? -22.227 10.828 26.104 1.00 77.94 90 ARG A C 1
ATOM 709 O O . ARG A 1 90 ? -22.440 10.454 27.258 1.00 77.94 90 ARG A O 1
ATOM 716 N N . ARG A 1 91 ? -21.484 11.889 25.793 1.00 65.75 91 ARG A N 1
ATOM 717 C CA . ARG A 1 91 ? -20.959 12.855 26.764 1.00 65.75 91 ARG A CA 1
ATOM 718 C C . ARG A 1 91 ? -21.943 14.000 26.946 1.00 65.75 91 ARG A C 1
ATOM 720 O O . ARG A 1 91 ? -21.978 14.516 28.082 1.00 65.75 91 ARG A O 1
#

Foldseek 3Di:
DDQDPQLVLLLVLLVLLQVLLPAPQDDPVSSCVSNVSSCCSNVVSVVCVPDPDNPDDDDPCSNVNSVVSVVVSVVSNVVVVVVVVVVVVVD

Secondary structure (DSSP, 8-state):
----HHHHHHHHHHHHHHHHTTSTT--HHHHHHHHHHHHHHHHHHHHHHT-SS------GGGGTHHHHHHHHHHHHHHHHHHHHHHHHTT-